Protein AF-X1AVG6-F1 (afdb_monomer_lite)

Foldseek 3Di:
DDWDWPKDKDKDDWDWDWDADDQDHPDTDTHIAAKIKIWIWTWGDDPVFTKIKTKIKIKHWDQDPQFGIKIKMWMWIFIDGPNDTAFIKTKIKIKGKGDFPDDPQKTKMKIKIKIKMATDRYDPPDWQAQAQVRHDNPDDDPPRTDRIDIHMDIDMDIGHPDDDPNDD

pLDDT: mean 77.24, std 14.88, range [30.8, 95.94]

Organism: NCBI:txid412755

Structure (mmCIF, N/CA/C/O backbone):
data_AF-X1AVG6-F1
#
_entry.id   AF-X1AVG6-F1
#
loop_
_atom_site.group_PDB
_atom_site.id
_atom_site.type_symbol
_atom_site.label_atom_id
_atom_site.label_alt_id
_atom_site.label_comp_id
_atom_site.label_asym_id
_atom_site.label_entity_id
_atom_site.label_seq_id
_atom_site.pdbx_PDB_ins_code
_atom_site.Cartn_x
_atom_site.Cartn_y
_atom_site.Cartn_z
_atom_site.occupancy
_atom_site.B_iso_or_equiv
_atom_site.auth_seq_id
_atom_site.auth_comp_id
_atom_site.auth_asym_id
_atom_site.auth_atom_id
_atom_site.pdbx_PDB_model_num
ATOM 1 N N . MET A 1 1 ? 13.473 -21.801 -21.128 1.00 38.47 1 MET A N 1
ATOM 2 C CA . MET A 1 1 ? 13.585 -20.422 -20.615 1.00 38.47 1 MET A CA 1
ATOM 3 C C . MET A 1 1 ? 13.970 -20.497 -19.144 1.00 38.47 1 MET A C 1
ATOM 5 O O . MET A 1 1 ? 13.148 -20.895 -18.330 1.00 38.47 1 MET A O 1
ATOM 9 N N . ILE A 1 2 ? 15.244 -20.265 -18.826 1.00 30.80 2 ILE A N 1
ATOM 10 C CA . ILE A 1 2 ? 15.765 -20.296 -17.453 1.00 30.80 2 ILE A CA 1
ATOM 11 C C . ILE A 1 2 ? 15.931 -18.834 -17.036 1.00 30.80 2 ILE A C 1
ATOM 13 O O . ILE A 1 2 ? 16.898 -18.190 -17.425 1.00 30.80 2 ILE A O 1
ATOM 17 N N . THR A 1 3 ? 14.965 -18.292 -16.299 1.00 40.12 3 THR A N 1
ATOM 18 C CA . THR A 1 3 ? 15.095 -16.967 -15.682 1.00 40.12 3 THR A CA 1
ATOM 19 C C . THR A 1 3 ? 15.918 -17.130 -14.408 1.00 40.12 3 THR A C 1
ATOM 21 O O . THR A 1 3 ? 15.403 -17.598 -13.394 1.00 40.12 3 THR A O 1
ATOM 24 N N . VAL A 1 4 ? 17.210 -16.806 -14.460 1.00 43.28 4 VAL A N 1
ATOM 25 C CA . VAL A 1 4 ? 18.060 -16.767 -13.261 1.00 43.28 4 VAL A CA 1
ATOM 26 C C . VAL A 1 4 ? 17.872 -15.404 -12.602 1.00 43.28 4 VAL A C 1
ATOM 28 O O . VAL A 1 4 ? 18.258 -14.391 -13.170 1.00 43.28 4 VAL A O 1
ATOM 31 N N . TRP A 1 5 ? 17.246 -15.369 -11.425 1.00 46.88 5 TRP A N 1
ATOM 32 C CA . TRP A 1 5 ? 17.145 -14.163 -10.602 1.00 46.88 5 TRP A CA 1
ATOM 33 C C . TRP A 1 5 ? 18.351 -14.087 -9.662 1.00 46.88 5 TRP A C 1
ATOM 35 O O . TRP A 1 5 ? 18.259 -14.491 -8.505 1.00 46.88 5 TRP A O 1
ATOM 45 N N . ASP A 1 6 ? 19.472 -13.543 -10.130 1.00 48.31 6 ASP A N 1
ATOM 46 C CA . ASP A 1 6 ? 20.563 -13.152 -9.229 1.00 48.31 6 ASP A CA 1
ATOM 47 C C . ASP A 1 6 ? 20.217 -11.786 -8.621 1.00 48.31 6 ASP A C 1
ATOM 49 O O . ASP A 1 6 ? 20.642 -10.730 -9.092 1.00 48.31 6 ASP A O 1
ATOM 53 N N . GLY A 1 7 ? 19.316 -11.814 -7.634 1.00 51.47 7 GLY A N 1
ATOM 54 C CA . GLY A 1 7 ? 18.745 -10.629 -7.007 1.00 51.47 7 GLY A CA 1
ATOM 55 C C . GLY A 1 7 ? 19.480 -10.201 -5.735 1.00 51.47 7 GLY A C 1
ATOM 56 O O . GLY A 1 7 ? 19.600 -10.994 -4.804 1.00 51.47 7 GLY A O 1
ATOM 57 N N . LEU A 1 8 ? 19.907 -8.939 -5.645 1.00 57.91 8 LEU A N 1
ATOM 58 C CA . LEU A 1 8 ? 20.351 -8.327 -4.385 1.00 57.91 8 LEU A CA 1
ATOM 59 C C . LEU A 1 8 ? 19.193 -7.539 -3.768 1.00 57.91 8 LEU A C 1
ATOM 61 O O . LEU A 1 8 ? 18.650 -6.638 -4.410 1.00 57.91 8 LEU A O 1
ATOM 65 N N . ILE A 1 9 ? 18.838 -7.874 -2.524 1.00 65.81 9 ILE A N 1
ATOM 66 C CA . ILE A 1 9 ? 17.850 -7.146 -1.720 1.00 65.81 9 ILE A CA 1
ATOM 67 C C . ILE A 1 9 ? 18.571 -6.524 -0.526 1.00 65.81 9 ILE A C 1
ATOM 69 O O . ILE A 1 9 ? 19.117 -7.236 0.316 1.00 65.81 9 ILE A O 1
ATOM 73 N N . PHE A 1 10 ? 18.552 -5.197 -0.436 1.00 62.31 10 PHE A N 1
ATOM 74 C CA . PHE A 1 10 ? 19.038 -4.477 0.742 1.00 62.31 10 PHE A CA 1
ATOM 75 C C . PHE A 1 10 ? 17.845 -4.016 1.570 1.00 62.31 10 PHE A C 1
ATOM 77 O O . PHE A 1 10 ? 17.044 -3.231 1.073 1.00 62.31 10 PHE A O 1
ATOM 84 N N . LEU A 1 11 ? 17.738 -4.490 2.816 1.00 64.19 11 LEU A N 1
ATOM 85 C CA . LEU A 1 11 ? 16.675 -4.118 3.754 1.00 64.19 11 LEU A CA 1
ATOM 86 C C . LEU A 1 11 ? 17.257 -3.301 4.909 1.00 64.19 11 LEU A C 1
ATOM 88 O O . LEU A 1 11 ? 18.207 -3.733 5.563 1.00 64.19 11 LEU A O 1
ATOM 92 N N . PHE A 1 12 ? 16.653 -2.153 5.204 1.00 64.69 12 PHE A N 1
ATOM 93 C CA . PHE A 1 12 ? 16.929 -1.401 6.433 1.00 64.69 12 PHE A CA 1
ATOM 94 C C . PHE A 1 12 ? 15.909 -1.771 7.531 1.00 64.69 12 PHE A C 1
ATOM 96 O O . PHE A 1 12 ? 14.752 -2.044 7.215 1.00 64.69 12 PHE A O 1
ATOM 103 N N . PRO A 1 13 ? 16.299 -1.840 8.819 1.00 56.50 13 PRO A N 1
ATOM 104 C CA . PRO A 1 13 ? 15.507 -2.516 9.845 1.00 56.50 13 PRO A CA 1
ATOM 105 C C . PRO A 1 13 ? 14.156 -1.843 10.116 1.00 56.50 13 PRO A C 1
ATOM 107 O O . PRO A 1 13 ? 14.080 -0.666 10.463 1.00 56.50 13 PRO A O 1
ATOM 110 N N . ARG A 1 14 ? 13.098 -2.655 10.040 1.00 57.66 14 ARG A N 1
ATOM 111 C CA . ARG A 1 14 ? 11.724 -2.333 10.437 1.00 57.66 14 ARG A CA 1
ATOM 112 C C . ARG A 1 14 ? 11.468 -2.836 11.856 1.00 57.66 14 ARG A C 1
ATOM 114 O O . ARG A 1 14 ? 11.936 -3.914 12.218 1.00 57.66 14 ARG A O 1
ATOM 121 N N . GLN A 1 15 ? 10.709 -2.090 12.652 1.00 63.34 15 GLN A N 1
ATOM 122 C CA . GLN A 1 15 ? 10.246 -2.555 13.961 1.00 63.34 15 GLN A CA 1
ATOM 123 C C . GLN A 1 15 ? 8.810 -3.074 13.833 1.00 63.34 15 GLN A C 1
ATOM 125 O O . GLN A 1 15 ? 8.070 -2.641 12.956 1.00 63.34 15 GLN A O 1
ATOM 130 N N . TYR A 1 16 ? 8.401 -4.009 14.687 1.00 61.09 16 TYR A N 1
ATOM 131 C CA . TYR A 1 16 ? 7.022 -4.502 14.725 1.00 61.09 16 TYR A CA 1
ATOM 132 C C . TYR A 1 16 ? 6.392 -4.118 16.058 1.00 61.09 16 TYR A C 1
ATOM 134 O O . TYR A 1 16 ? 6.984 -4.341 17.116 1.00 61.09 16 TYR A O 1
ATOM 142 N N . TYR A 1 17 ? 5.200 -3.529 16.005 1.00 58.91 17 TYR A N 1
ATOM 143 C CA . TYR A 1 17 ? 4.398 -3.236 17.183 1.00 58.91 17 TYR A CA 1
ATOM 144 C C . TYR A 1 17 ? 3.267 -4.259 17.282 1.00 58.91 17 TYR A C 1
ATOM 146 O O . TYR A 1 17 ? 2.472 -4.410 16.355 1.00 58.91 17 TYR A O 1
ATOM 154 N N . LYS A 1 18 ? 3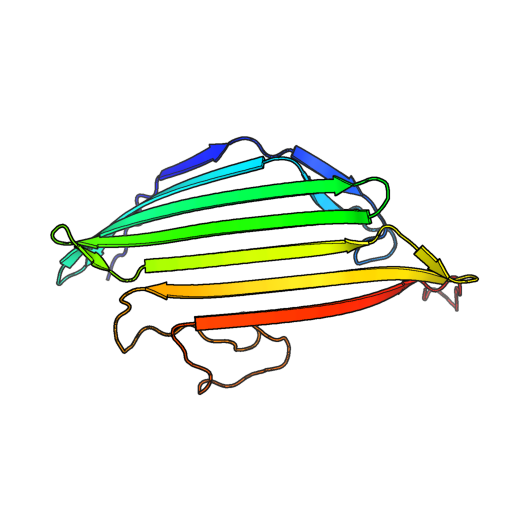.200 -4.961 18.416 1.00 53.94 18 LYS A N 1
ATOM 155 C CA . LYS A 1 18 ? 2.147 -5.939 18.704 1.00 53.94 18 LYS A CA 1
ATOM 156 C C . LYS A 1 18 ? 0.908 -5.216 19.200 1.00 53.94 18 LYS A C 1
ATOM 158 O O . LYS A 1 18 ? 0.963 -4.539 20.225 1.00 53.94 18 LYS A O 1
ATOM 163 N N . SER A 1 19 ? -0.212 -5.376 18.507 1.00 55.75 19 SER A N 1
ATOM 164 C CA . SER A 1 19 ? -1.487 -4.805 18.939 1.00 55.75 19 SER A CA 1
ATOM 165 C C . SER A 1 19 ? -2.623 -5.799 18.698 1.00 55.75 19 SER A C 1
ATOM 167 O O . SER A 1 19 ? -2.561 -6.637 17.802 1.00 55.75 19 SER A O 1
ATOM 169 N N . ASN A 1 20 ? -3.623 -5.772 19.575 1.00 55.50 20 ASN A N 1
ATOM 170 C CA . ASN A 1 20 ? -4.801 -6.630 19.524 1.00 55.50 20 ASN A CA 1
ATOM 171 C C . ASN A 1 20 ? -6.035 -5.823 19.077 1.00 55.50 20 ASN A C 1
ATOM 173 O O . ASN A 1 20 ? -6.031 -4.593 19.126 1.00 55.50 20 ASN A O 1
ATOM 177 N N . LEU A 1 21 ? -7.099 -6.523 18.660 1.00 55.62 21 LEU A N 1
ATOM 178 C CA . LEU A 1 21 ? -8.383 -5.933 18.230 1.00 55.62 21 LEU A CA 1
ATOM 179 C C . LEU A 1 21 ? -8.253 -5.031 16.999 1.00 55.62 21 LEU A C 1
ATOM 181 O O . LEU A 1 21 ? -8.622 -3.853 17.014 1.00 55.62 21 LEU A O 1
ATOM 185 N N . ILE A 1 22 ? -7.687 -5.599 15.939 1.00 59.66 22 ILE A N 1
ATOM 186 C CA . ILE A 1 22 ? -7.449 -4.893 14.682 1.00 59.66 22 ILE A CA 1
ATOM 187 C C . ILE A 1 22 ? -8.428 -5.411 13.652 1.00 59.66 22 ILE A C 1
ATOM 189 O O . ILE A 1 22 ? -9.465 -4.775 13.491 1.00 59.66 22 ILE A O 1
ATOM 193 N N . TYR A 1 23 ? -8.193 -6.579 13.059 1.00 55.25 23 TYR A N 1
ATOM 194 C CA . TYR A 1 23 ? -9.193 -7.202 12.192 1.00 55.25 23 TYR A CA 1
ATOM 195 C C . TYR A 1 23 ? -10.048 -8.231 12.931 1.00 55.25 23 TYR A C 1
ATOM 197 O O . TYR A 1 23 ? -11.230 -8.361 12.630 1.00 55.25 23 TYR A O 1
ATOM 205 N N . ASN A 1 24 ? -9.492 -8.920 13.935 1.00 58.25 24 ASN A N 1
ATOM 206 C CA . ASN A 1 24 ? -10.193 -9.985 14.656 1.00 58.25 24 ASN A CA 1
ATOM 207 C C . ASN A 1 24 ? -10.132 -9.840 16.182 1.00 58.25 24 ASN A C 1
ATOM 209 O O . ASN A 1 24 ? -9.204 -9.266 16.762 1.00 58.25 24 ASN A O 1
ATOM 213 N N . TYR A 1 25 ? -11.135 -10.411 16.851 1.00 54.09 25 TYR A N 1
ATOM 214 C CA . TYR A 1 25 ? -11.157 -10.520 18.304 1.00 54.09 25 TYR A CA 1
ATOM 215 C C . TYR A 1 25 ? -10.018 -11.415 18.812 1.00 54.09 25 TYR A C 1
ATOM 217 O O . TYR A 1 25 ? -9.930 -12.584 18.456 1.00 54.09 25 TYR A O 1
ATOM 225 N N . GLY A 1 26 ? -9.179 -10.884 19.707 1.00 52.72 26 GLY A N 1
ATOM 226 C CA . GLY A 1 26 ? -8.225 -11.686 20.482 1.00 52.72 26 GLY A CA 1
ATOM 227 C C . GLY A 1 26 ? -6.964 -12.152 19.743 1.00 52.72 26 GLY A C 1
ATOM 228 O O . GLY A 1 26 ? -6.106 -12.762 20.376 1.00 52.72 26 GLY A O 1
ATOM 229 N N . THR A 1 27 ? -6.799 -11.837 18.456 1.00 54.34 27 THR A N 1
ATOM 230 C CA . THR A 1 27 ? -5.542 -12.084 17.734 1.00 54.34 27 THR A CA 1
ATOM 231 C C . THR A 1 27 ? -4.588 -10.910 17.946 1.00 54.34 27 THR A C 1
ATOM 233 O O . THR A 1 27 ? -4.967 -9.751 17.768 1.00 54.34 27 THR A O 1
ATOM 236 N N . ILE A 1 28 ? -3.356 -11.203 18.368 1.00 59.38 28 ILE A N 1
ATOM 237 C CA . ILE A 1 28 ? -2.263 -10.229 18.329 1.00 59.38 28 ILE A CA 1
ATOM 238 C C . ILE A 1 28 ? -1.781 -10.194 16.887 1.00 59.38 28 ILE A C 1
ATOM 240 O O . ILE A 1 28 ? -1.350 -11.216 16.358 1.00 59.38 28 ILE A O 1
ATOM 244 N N . GLU A 1 29 ? -1.868 -9.030 16.265 1.00 63.34 29 GLU A N 1
ATOM 245 C CA . GLU A 1 29 ? -1.373 -8.818 14.916 1.00 63.34 29 GLU A CA 1
ATOM 246 C C . GLU A 1 29 ? -0.058 -8.040 14.977 1.00 63.34 29 GLU A C 1
ATOM 248 O O . GLU A 1 29 ? 0.086 -7.075 15.740 1.00 63.34 29 GLU A O 1
ATOM 253 N N . ASP A 1 30 ? 0.915 -8.483 14.180 1.00 67.50 30 ASP A N 1
ATOM 254 C CA . ASP A 1 30 ? 2.198 -7.805 14.044 1.00 67.50 30 ASP A CA 1
ATOM 255 C C . ASP A 1 30 ? 2.050 -6.671 13.033 1.00 67.50 30 ASP A C 1
ATOM 257 O O . ASP A 1 30 ? 1.980 -6.886 11.820 1.00 67.50 30 ASP A O 1
ATOM 261 N N . ILE A 1 31 ? 2.002 -5.439 13.542 1.00 74.38 31 ILE A N 1
ATOM 262 C CA . ILE A 1 31 ? 1.904 -4.258 12.697 1.00 74.38 31 ILE A CA 1
ATOM 263 C C . ILE A 1 31 ? 3.289 -3.695 12.443 1.00 74.38 31 ILE A C 1
ATOM 265 O O . ILE A 1 31 ? 4.035 -3.415 13.387 1.00 74.38 31 ILE A O 1
ATOM 269 N N . PRO A 1 32 ? 3.628 -3.446 11.175 1.00 74.44 32 PRO A N 1
ATOM 270 C CA . PRO A 1 32 ? 4.881 -2.805 10.879 1.00 74.44 32 PRO A CA 1
ATOM 271 C C . PRO A 1 32 ? 4.950 -1.363 11.387 1.00 74.44 32 PRO A C 1
ATOM 273 O O . PRO A 1 32 ? 4.054 -0.552 11.164 1.00 74.44 32 PRO A O 1
ATOM 276 N N . TYR A 1 33 ? 6.071 -1.014 11.995 1.00 81.69 33 TYR A N 1
ATOM 277 C CA . TYR A 1 33 ? 6.329 0.288 12.585 1.00 81.69 33 TYR A CA 1
ATOM 278 C C . TYR A 1 33 ? 7.708 0.818 12.172 1.00 81.69 33 TYR A C 1
ATOM 280 O O . TYR A 1 33 ? 8.683 0.072 12.043 1.00 81.69 33 TYR A O 1
ATOM 288 N N . GLY A 1 34 ? 7.792 2.130 11.972 1.00 85.62 34 GLY A N 1
ATOM 289 C CA . GLY A 1 34 ? 9.001 2.813 11.532 1.00 85.62 34 GLY A CA 1
ATOM 290 C C . GLY A 1 34 ? 9.146 2.839 10.014 1.00 85.62 34 GLY A C 1
ATOM 291 O O . GLY A 1 34 ? 8.156 2.815 9.281 1.00 85.62 34 GLY A O 1
ATOM 292 N N . PHE A 1 35 ? 10.392 2.928 9.556 1.00 86.19 35 PHE A N 1
ATOM 293 C CA . PHE A 1 35 ? 10.753 3.098 8.152 1.00 86.19 35 PHE A CA 1
ATOM 294 C C . PHE A 1 35 ? 11.447 1.848 7.618 1.00 86.19 35 PHE A C 1
ATOM 296 O O . PHE A 1 35 ? 12.225 1.217 8.326 1.00 86.19 35 PHE A O 1
ATOM 303 N N . LEU A 1 36 ? 11.187 1.520 6.360 1.00 84.81 36 LEU A N 1
ATOM 304 C CA . LEU A 1 36 ? 11.872 0.473 5.618 1.00 84.81 36 LEU A CA 1
ATOM 305 C C . LEU A 1 36 ? 12.176 1.025 4.229 1.00 84.81 36 LEU A C 1
ATOM 307 O O . LEU A 1 36 ? 11.285 1.523 3.546 1.00 84.81 36 LEU A O 1
ATOM 311 N N . LEU A 1 37 ? 13.442 0.960 3.845 1.00 86.94 37 LEU A N 1
ATOM 312 C CA . LEU A 1 37 ? 13.907 1.256 2.500 1.00 86.94 37 LEU A CA 1
ATOM 313 C C . LEU A 1 37 ? 14.431 -0.058 1.919 1.00 86.94 37 LEU A C 1
ATOM 315 O O . LEU A 1 37 ? 15.157 -0.785 2.600 1.00 86.94 37 LEU A O 1
ATOM 319 N N . GLU A 1 38 ? 14.020 -0.376 0.702 1.00 84.94 38 GLU A N 1
ATOM 320 C CA . GLU A 1 38 ? 14.348 -1.615 0.010 1.00 84.94 38 GLU A CA 1
ATOM 321 C C . GLU A 1 38 ? 14.921 -1.265 -1.356 1.00 84.94 38 GLU A C 1
ATOM 323 O O . GLU A 1 38 ? 14.336 -0.483 -2.107 1.00 84.94 38 GLU A O 1
ATOM 328 N N . PHE A 1 39 ? 16.070 -1.845 -1.681 1.00 85.62 39 PHE A N 1
ATOM 329 C CA . PHE A 1 39 ? 16.628 -1.792 -3.027 1.00 85.62 39 PHE A CA 1
ATOM 330 C C . PHE A 1 39 ? 16.640 -3.197 -3.596 1.00 85.62 39 PHE A C 1
ATOM 332 O O . PHE A 1 39 ? 17.099 -4.122 -2.927 1.00 85.62 39 PHE A O 1
ATOM 339 N N . THR A 1 40 ? 16.160 -3.346 -4.824 1.00 85.44 40 THR A N 1
ATOM 340 C CA . THR A 1 40 ? 16.151 -4.613 -5.549 1.00 85.44 40 THR A CA 1
ATOM 341 C C . THR A 1 40 ? 16.894 -4.424 -6.859 1.00 85.44 40 THR A C 1
ATOM 343 O O . THR A 1 40 ? 16.532 -3.574 -7.669 1.00 85.44 40 THR A O 1
ATOM 346 N N . GLY A 1 41 ? 17.942 -5.208 -7.073 1.00 86.12 41 GLY A N 1
ATOM 347 C CA . GLY A 1 41 ? 18.646 -5.281 -8.350 1.00 86.12 41 GLY A CA 1
ATOM 348 C C . GLY A 1 41 ? 18.644 -6.715 -8.840 1.00 86.12 41 GLY A C 1
ATOM 349 O O . GLY A 1 41 ? 18.818 -7.611 -8.024 1.00 86.12 41 GLY A O 1
ATOM 350 N N . GLY A 1 42 ? 18.449 -6.934 -10.135 1.00 84.75 42 GLY A N 1
ATOM 351 C CA . GLY A 1 42 ? 18.501 -8.262 -10.737 1.00 84.75 42 GLY A CA 1
ATOM 352 C C . GLY A 1 42 ? 18.931 -8.196 -12.193 1.00 84.75 42 GLY A C 1
ATOM 353 O O . GLY A 1 42 ? 18.840 -7.150 -12.836 1.00 84.75 42 GLY A O 1
ATOM 354 N N . TYR A 1 43 ? 19.406 -9.314 -12.718 1.00 83.44 43 TYR A N 1
ATOM 355 C CA . TYR A 1 43 ? 19.750 -9.444 -14.126 1.00 83.44 43 TYR A CA 1
ATOM 356 C C . TYR A 1 43 ? 18.833 -10.465 -14.780 1.00 83.44 43 TYR A C 1
ATOM 358 O O . TYR A 1 43 ? 18.648 -11.557 -14.255 1.00 83.44 43 TYR A O 1
ATOM 366 N N . GLU A 1 44 ? 18.264 -10.112 -15.924 1.00 80.56 44 GLU A N 1
ATOM 367 C CA . GLU A 1 44 ? 17.465 -11.023 -16.723 1.00 80.56 44 GLU A CA 1
ATOM 368 C C . GLU A 1 44 ? 18.154 -11.249 -18.067 1.00 80.56 44 GLU A C 1
ATOM 370 O O . GLU A 1 44 ? 18.346 -10.320 -18.859 1.00 80.56 44 GLU A O 1
ATOM 375 N N . ASN A 1 45 ? 18.511 -12.509 -18.308 1.00 77.69 45 ASN A N 1
ATOM 376 C CA . ASN A 1 45 ? 19.029 -12.979 -19.581 1.00 77.69 45 ASN A CA 1
ATOM 377 C C . ASN A 1 45 ? 17.884 -13.624 -20.365 1.00 77.69 45 ASN A C 1
ATOM 379 O O . ASN A 1 45 ? 17.351 -14.656 -19.948 1.00 77.69 45 ASN A O 1
ATOM 383 N N . ASN A 1 46 ? 17.492 -12.999 -21.470 1.00 70.75 46 ASN A N 1
ATOM 384 C CA . ASN A 1 46 ? 16.441 -13.490 -22.349 1.00 70.75 46 ASN A CA 1
ATOM 385 C C . ASN A 1 46 ? 17.025 -13.763 -23.742 1.00 70.75 46 ASN A C 1
ATOM 387 O O . ASN A 1 46 ? 18.011 -13.141 -24.131 1.00 70.75 46 ASN A O 1
ATOM 391 N N . GLU A 1 47 ? 16.407 -14.650 -24.529 1.00 67.44 47 GLU A N 1
ATOM 392 C CA . GLU A 1 47 ? 16.975 -15.089 -25.824 1.00 67.44 47 GLU A CA 1
ATOM 393 C C . GLU A 1 47 ? 17.172 -13.952 -26.845 1.00 67.44 47 GLU A C 1
ATOM 395 O O . GLU A 1 47 ? 17.968 -14.081 -27.772 1.00 67.44 47 GLU A O 1
ATOM 400 N N . PHE A 1 48 ? 16.479 -12.825 -26.654 1.00 70.12 48 PHE A N 1
ATOM 401 C CA . PHE A 1 48 ? 16.512 -11.671 -27.555 1.00 70.12 48 PHE A CA 1
ATOM 402 C C . PHE A 1 48 ? 17.184 -10.428 -26.961 1.00 70.12 48 PHE A C 1
ATOM 404 O O . PHE A 1 48 ? 17.585 -9.544 -27.713 1.00 70.12 48 PHE A O 1
ATOM 411 N N . TYR A 1 49 ? 17.284 -10.320 -25.634 1.00 71.50 49 TYR A N 1
ATOM 412 C CA . TYR A 1 49 ? 17.832 -9.139 -24.969 1.00 71.50 49 TYR A CA 1
ATOM 413 C C . TYR A 1 49 ? 18.256 -9.440 -23.533 1.00 71.50 49 TYR A C 1
ATOM 415 O O . TYR A 1 49 ? 17.602 -10.180 -22.799 1.00 71.50 49 TYR A O 1
ATOM 423 N N . ASN A 1 50 ? 19.323 -8.765 -23.117 1.00 81.12 50 ASN A N 1
ATOM 424 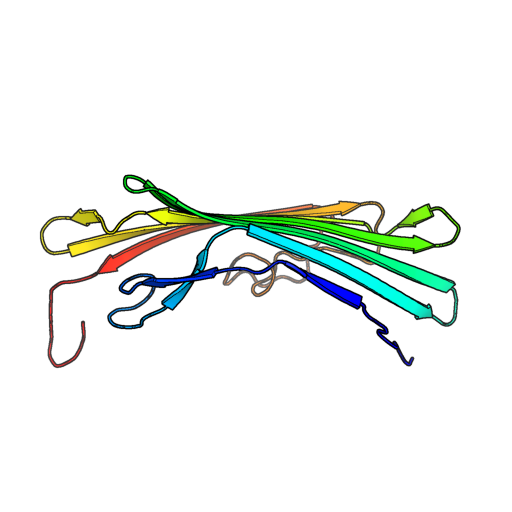C CA . ASN A 1 50 ? 19.763 -8.707 -21.732 1.00 81.12 50 ASN A CA 1
ATOM 425 C C . ASN A 1 50 ? 19.230 -7.425 -21.093 1.00 81.12 50 ASN A C 1
ATOM 427 O O . ASN A 1 50 ? 19.338 -6.338 -21.676 1.00 81.12 50 ASN A O 1
ATOM 431 N N . ARG A 1 51 ? 18.652 -7.534 -19.897 1.00 85.81 51 ARG A N 1
ATOM 432 C CA . ARG A 1 51 ? 18.118 -6.375 -19.176 1.00 85.81 51 ARG A CA 1
ATOM 433 C C . ARG A 1 51 ? 18.438 -6.438 -17.691 1.00 85.81 51 ARG A C 1
ATOM 435 O O . ARG A 1 51 ? 18.411 -7.499 -17.078 1.00 85.81 51 ARG A O 1
ATOM 442 N N . TYR A 1 52 ? 18.726 -5.278 -17.117 1.00 87.44 52 TYR A N 1
ATOM 443 C CA . TYR A 1 52 ? 18.911 -5.126 -15.679 1.00 87.44 52 TYR A CA 1
ATOM 444 C C . TYR A 1 52 ? 17.603 -4.649 -15.066 1.00 87.44 52 TYR A C 1
ATOM 446 O O . TYR A 1 52 ? 17.059 -3.629 -15.481 1.00 87.44 52 TYR A O 1
ATOM 454 N N . TYR A 1 53 ? 17.101 -5.379 -14.083 1.00 87.12 53 TYR A N 1
ATOM 455 C CA . TYR A 1 53 ? 15.990 -4.944 -13.257 1.00 87.12 53 TYR A CA 1
ATOM 456 C C . TYR A 1 53 ? 16.517 -4.083 -12.113 1.00 87.12 53 TYR A C 1
ATOM 458 O O . TYR A 1 53 ? 17.436 -4.491 -11.398 1.00 87.12 53 TYR A O 1
ATOM 466 N N . THR A 1 54 ? 15.922 -2.912 -11.917 1.00 89.94 54 THR A N 1
ATOM 467 C CA . THR A 1 54 ? 16.184 -2.073 -10.748 1.00 89.94 54 THR A CA 1
ATOM 468 C C . THR A 1 54 ? 14.873 -1.644 -10.113 1.00 89.94 54 THR A C 1
ATOM 470 O O . THR A 1 54 ? 13.905 -1.308 -10.794 1.00 89.94 54 THR A O 1
ATOM 473 N N . GLY A 1 55 ? 14.840 -1.670 -8.786 1.00 90.62 55 GLY A N 1
ATOM 474 C CA . GLY A 1 55 ? 13.697 -1.286 -7.981 1.00 90.62 55 GLY A CA 1
ATOM 475 C C . GLY A 1 55 ? 14.131 -0.620 -6.685 1.00 90.62 55 GLY A C 1
ATOM 476 O O . GLY A 1 55 ? 15.132 -0.999 -6.077 1.00 90.62 55 GLY A O 1
ATOM 477 N N . VAL A 1 56 ? 13.365 0.378 -6.267 1.00 91.31 56 VAL A N 1
ATOM 478 C CA . VAL A 1 56 ? 13.468 1.014 -4.959 1.00 91.31 56 VAL A CA 1
ATOM 479 C C . VAL A 1 56 ? 12.080 1.101 -4.350 1.00 91.31 56 VAL A C 1
ATOM 481 O O . VAL A 1 56 ? 11.121 1.498 -5.012 1.00 91.31 56 VAL A O 1
ATOM 484 N N . GLU A 1 57 ? 11.967 0.739 -3.082 1.00 92.06 57 GLU A N 1
ATOM 485 C CA . GLU A 1 57 ? 10.730 0.837 -2.328 1.00 92.06 57 GLU A CA 1
ATOM 486 C C . GLU A 1 57 ? 10.989 1.471 -0.969 1.00 92.06 57 GLU A C 1
ATOM 488 O O . GLU A 1 57 ? 11.959 1.171 -0.285 1.00 92.06 57 GLU A O 1
ATOM 493 N N . PHE A 1 58 ? 10.101 2.363 -0.568 1.00 91.81 58 PHE A N 1
ATOM 494 C CA . PHE A 1 58 ? 10.102 2.995 0.731 1.00 91.81 58 PHE A CA 1
ATOM 495 C C . PHE A 1 58 ? 8.761 2.743 1.401 1.00 91.81 58 PHE A C 1
ATOM 497 O O . PHE A 1 58 ? 7.709 2.983 0.810 1.00 91.81 58 PHE A O 1
ATOM 504 N N . SER A 1 59 ? 8.776 2.305 2.655 1.00 91.19 59 SER A N 1
ATOM 505 C CA . SER A 1 59 ? 7.576 2.206 3.472 1.00 91.19 59 SER A CA 1
ATOM 506 C C . SER A 1 59 ? 7.758 2.841 4.841 1.00 91.19 59 SER A C 1
ATOM 508 O O . SER A 1 59 ? 8.829 2.797 5.442 1.00 91.19 59 SER A O 1
ATOM 510 N N . HIS A 1 60 ? 6.684 3.444 5.333 1.00 91.06 60 HIS A N 1
ATOM 511 C CA . HIS A 1 60 ? 6.611 4.080 6.635 1.00 91.06 60 HIS A CA 1
ATOM 512 C C . HIS A 1 60 ? 5.289 3.716 7.307 1.00 91.06 60 HIS A C 1
ATOM 514 O O . HIS A 1 60 ? 4.226 3.863 6.703 1.00 91.06 60 HIS A O 1
ATOM 520 N N . GLY A 1 61 ? 5.356 3.244 8.550 1.00 91.19 61 GLY A N 1
ATOM 521 C CA . GLY A 1 61 ? 4.196 2.934 9.382 1.00 91.19 61 GLY A CA 1
ATOM 522 C C . GLY A 1 61 ? 4.318 3.586 10.753 1.00 91.19 61 GLY A C 1
ATOM 523 O O . GLY A 1 61 ? 5.345 3.424 11.412 1.00 91.19 61 GLY A O 1
ATOM 524 N N . ASN A 1 62 ? 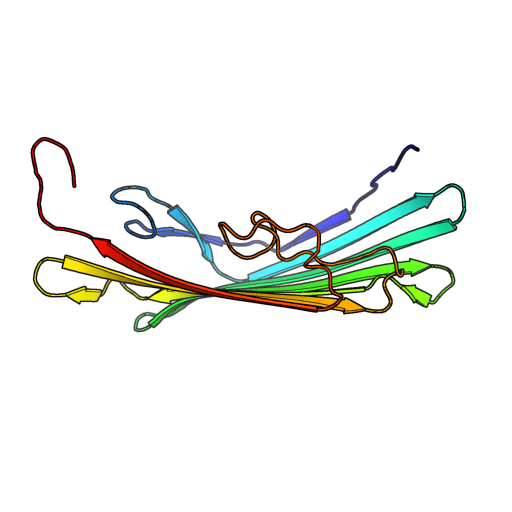3.293 4.311 11.201 1.00 89.75 62 ASN A N 1
ATOM 525 C CA . ASN A 1 62 ? 3.314 4.964 12.509 1.00 89.75 62 ASN A CA 1
ATOM 526 C C . ASN A 1 62 ? 1.924 5.036 13.159 1.00 89.75 62 ASN A C 1
ATOM 528 O O . ASN A 1 62 ? 0.899 5.120 12.480 1.00 89.75 62 ASN A O 1
ATOM 532 N N . PHE A 1 63 ? 1.914 5.024 14.491 1.00 89.19 63 PHE A N 1
ATOM 533 C CA . PHE A 1 63 ? 0.741 5.248 15.324 1.00 89.19 63 PHE A CA 1
ATOM 534 C C . PHE A 1 63 ? 0.687 6.702 15.789 1.00 89.19 63 PHE A C 1
ATOM 536 O O . PHE A 1 63 ? 1.577 7.204 16.474 1.00 89.19 63 PHE A O 1
ATOM 543 N N . TYR A 1 64 ? -0.422 7.362 15.488 1.00 88.81 64 TYR A N 1
ATOM 544 C CA . TYR A 1 64 ? -0.741 8.699 15.959 1.00 88.81 64 TYR A CA 1
ATOM 545 C C . TYR A 1 64 ? -1.805 8.595 17.047 1.00 88.81 64 TYR A C 1
ATOM 547 O O . TYR A 1 64 ? -2.926 8.162 16.781 1.00 88.81 64 TYR A O 1
ATOM 555 N N . LYS A 1 65 ? -1.469 9.033 18.267 1.00 84.88 65 LYS A N 1
ATOM 556 C CA . LYS A 1 65 ? -2.290 8.850 19.482 1.00 84.88 65 LYS A CA 1
ATOM 557 C C . LYS A 1 65 ? -3.781 9.160 19.307 1.00 84.88 65 LYS A C 1
ATOM 559 O O . LYS A 1 65 ? -4.596 8.446 19.873 1.00 84.88 65 LYS A O 1
ATOM 564 N N . ASN A 1 66 ? -4.140 10.174 18.518 1.00 86.94 66 ASN A N 1
ATOM 565 C CA . ASN A 1 66 ? -5.526 10.639 18.387 1.00 86.94 66 ASN A CA 1
ATOM 566 C C . ASN A 1 66 ? -6.196 10.244 17.061 1.00 86.94 66 ASN A C 1
ATOM 568 O O . ASN A 1 66 ? -7.387 10.487 16.904 1.00 86.94 66 ASN A O 1
ATOM 572 N N . LEU A 1 67 ? -5.454 9.664 16.115 1.00 87.19 67 LEU A N 1
ATOM 573 C CA . LEU A 1 67 ? -5.968 9.342 14.779 1.00 87.19 67 LEU A CA 1
ATOM 574 C C . LEU A 1 67 ? -6.031 7.828 14.567 1.00 87.19 67 LEU A C 1
ATOM 576 O O . LEU A 1 67 ? -7.030 7.319 14.076 1.00 87.19 67 LEU A O 1
ATOM 580 N N . GLY A 1 68 ? -5.015 7.093 15.016 1.00 90.12 68 GLY A N 1
ATOM 581 C CA . GLY A 1 68 ? -4.877 5.665 14.763 1.00 90.12 68 GLY A CA 1
ATOM 582 C C . GLY A 1 68 ? -3.566 5.359 14.062 1.00 90.12 68 GLY A C 1
ATOM 583 O O . GLY A 1 68 ? -2.558 6.031 14.283 1.00 90.12 68 GLY A O 1
ATOM 584 N N . TYR A 1 69 ? -3.569 4.332 13.228 1.00 91.75 69 TYR A N 1
ATOM 585 C CA . TYR A 1 69 ? -2.385 3.873 12.520 1.00 91.75 69 TYR A CA 1
ATOM 586 C C . TYR A 1 69 ? -2.433 4.270 11.060 1.00 91.75 69 TYR A C 1
ATOM 588 O O . TYR A 1 69 ? -3.455 4.112 10.393 1.00 91.75 69 TYR A O 1
ATOM 596 N N . PHE A 1 70 ? -1.294 4.723 10.558 1.00 93.31 70 PHE A N 1
ATOM 597 C CA . PHE A 1 70 ? -1.109 5.038 9.159 1.00 93.31 70 PHE A CA 1
ATOM 598 C C . PHE A 1 70 ? 0.110 4.299 8.625 1.00 93.31 70 PHE A C 1
ATOM 600 O O . PHE A 1 70 ? 1.183 4.331 9.228 1.00 93.31 70 PHE A O 1
ATOM 607 N N . HIS A 1 71 ? -0.051 3.673 7.469 1.00 93.19 71 HIS A N 1
ATOM 608 C CA . HIS A 1 71 ? 0.999 2.990 6.743 1.00 93.19 71 HIS A CA 1
ATOM 609 C C . HIS A 1 71 ? 0.984 3.431 5.295 1.00 93.19 71 HIS A C 1
ATOM 611 O O . HIS A 1 71 ? -0.058 3.450 4.653 1.00 93.19 71 HIS A O 1
ATOM 617 N N . THR A 1 72 ? 2.145 3.777 4.762 1.00 94.06 72 THR A N 1
ATOM 618 C CA . THR A 1 72 ? 2.302 4.100 3.349 1.00 94.06 72 THR A CA 1
ATOM 619 C C . THR A 1 72 ? 3.542 3.427 2.801 1.00 94.06 72 THR A C 1
ATOM 621 O O . THR A 1 72 ? 4.567 3.356 3.472 1.00 94.06 72 THR A O 1
ATOM 624 N N . LYS A 1 73 ? 3.433 2.930 1.576 1.00 93.88 73 LYS A N 1
ATOM 625 C CA . LYS A 1 73 ? 4.479 2.269 0.811 1.00 93.88 73 LYS A CA 1
ATOM 626 C C . LYS A 1 73 ? 4.490 2.861 -0.593 1.00 93.88 73 LYS A C 1
ATOM 628 O O . LYS A 1 73 ? 3.441 2.978 -1.219 1.00 93.88 73 LYS A O 1
ATOM 633 N N . ILE A 1 74 ? 5.660 3.259 -1.062 1.00 95.94 74 ILE A N 1
ATOM 634 C CA . ILE A 1 74 ? 5.881 3.871 -2.368 1.00 95.94 74 ILE A CA 1
ATOM 635 C C . ILE A 1 74 ? 7.036 3.132 -3.014 1.00 95.94 74 ILE A C 1
ATOM 637 O O . ILE A 1 74 ? 8.066 2.956 -2.370 1.00 95.94 74 ILE A O 1
ATOM 641 N N . GLY A 1 75 ? 6.900 2.744 -4.273 1.00 94.69 75 GLY A N 1
ATOM 642 C CA . GLY A 1 75 ? 8.003 2.141 -4.997 1.00 94.69 75 GLY A CA 1
ATOM 643 C C . GLY A 1 75 ? 8.049 2.525 -6.460 1.00 94.69 75 GLY A C 1
ATOM 644 O O . GLY A 1 75 ? 7.060 2.940 -7.068 1.00 94.69 75 GLY A O 1
ATOM 645 N N . PHE A 1 76 ? 9.255 2.403 -6.993 1.00 93.62 76 PHE A N 1
ATOM 646 C C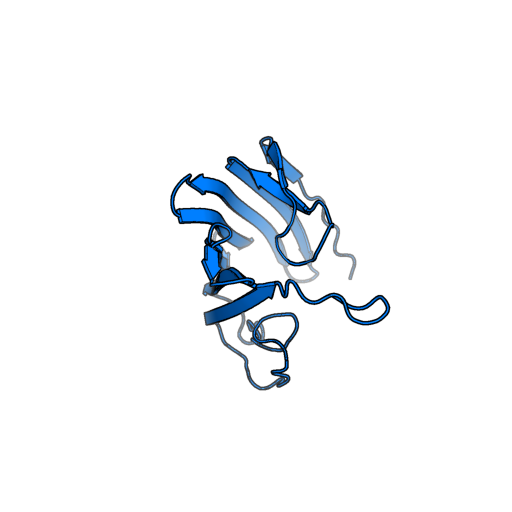A . PHE A 1 76 ? 9.591 2.611 -8.387 1.00 93.62 76 PHE A CA 1
ATOM 647 C C . PHE A 1 76 ? 10.449 1.438 -8.831 1.00 93.62 76 PHE A C 1
ATOM 649 O O . PHE A 1 76 ? 11.451 1.131 -8.191 1.00 93.62 76 PHE A O 1
ATOM 656 N N . ALA A 1 77 ? 10.080 0.800 -9.928 1.00 90.50 77 ALA A N 1
ATOM 657 C CA . ALA A 1 77 ? 10.843 -0.286 -10.515 1.00 90.50 77 ALA A CA 1
ATOM 658 C C . ALA A 1 77 ? 10.855 -0.180 -12.034 1.00 90.50 77 ALA A C 1
ATOM 660 O O . ALA A 1 77 ? 10.030 0.520 -12.619 1.00 90.50 77 ALA A O 1
ATOM 661 N N . GLY A 1 78 ? 11.780 -0.865 -12.689 1.00 89.38 78 GLY A N 1
ATOM 662 C CA . GLY A 1 78 ? 11.814 -0.933 -14.140 1.00 89.38 78 GLY A CA 1
ATOM 663 C C . GLY A 1 78 ? 12.986 -1.737 -14.663 1.00 89.38 78 GLY A C 1
ATOM 664 O O . GLY A 1 78 ? 13.837 -2.213 -13.910 1.00 89.38 78 GLY A O 1
ATOM 665 N N . PHE A 1 79 ? 13.024 -1.866 -15.984 1.00 88.00 79 PHE A N 1
ATOM 666 C CA . PHE A 1 79 ? 14.093 -2.552 -16.684 1.00 88.00 79 PHE A CA 1
ATOM 667 C C . PHE A 1 79 ? 14.945 -1.556 -17.459 1.00 88.00 79 PHE A C 1
ATOM 669 O O . PHE A 1 79 ? 14.444 -0.749 -18.243 1.00 88.00 79 PHE A O 1
ATOM 676 N N . LEU A 1 80 ? 16.252 -1.638 -17.257 1.00 86.00 80 LEU A N 1
ATOM 677 C CA . LEU A 1 80 ? 17.251 -0.927 -18.031 1.00 86.00 80 LEU A CA 1
ATOM 678 C C . LEU A 1 80 ? 17.800 -1.862 -19.111 1.00 86.00 80 LEU A C 1
ATOM 680 O O . LEU A 1 80 ? 18.390 -2.901 -18.810 1.00 86.00 80 LEU A O 1
ATOM 684 N N . SER A 1 81 ? 17.627 -1.476 -20.373 1.00 82.69 81 SER A N 1
ATOM 685 C CA . SER A 1 81 ? 18.203 -2.169 -21.527 1.00 82.69 81 SER A CA 1
ATOM 686 C C . SER A 1 81 ? 18.671 -1.138 -22.553 1.00 82.69 81 SER A C 1
ATOM 688 O O . SER A 1 81 ? 17.996 -0.132 -22.760 1.00 82.69 81 SER A O 1
ATOM 690 N N . GLU A 1 82 ? 19.852 -1.342 -23.144 1.00 80.25 82 GLU A N 1
ATOM 691 C CA . GLU A 1 82 ? 20.428 -0.444 -24.165 1.00 80.25 82 GLU A CA 1
ATOM 692 C C . GLU A 1 82 ? 20.412 1.051 -23.770 1.00 80.25 82 GLU A C 1
ATOM 694 O O . GLU A 1 82 ? 20.091 1.926 -24.570 1.00 80.25 82 GLU A O 1
ATOM 699 N N . GLN A 1 83 ? 20.735 1.354 -22.504 1.00 77.38 83 GLN A N 1
ATOM 700 C CA . GLN A 1 83 ? 20.742 2.715 -21.928 1.00 77.38 83 GLN A CA 1
ATOM 701 C C . GLN A 1 83 ? 19.362 3.402 -21.856 1.00 77.38 83 GLN A C 1
ATOM 703 O O . GLN A 1 83 ? 19.277 4.591 -21.549 1.00 77.38 83 GLN A O 1
ATOM 708 N N . GLN A 1 84 ? 18.271 2.669 -22.084 1.00 82.44 84 GLN A N 1
ATOM 709 C CA . GLN A 1 84 ? 16.903 3.173 -21.995 1.00 82.44 84 GLN A CA 1
ATOM 710 C C . GLN A 1 84 ? 16.114 2.419 -20.920 1.00 82.44 84 GLN A C 1
ATOM 712 O O . GLN A 1 84 ? 16.084 1.189 -20.887 1.00 82.44 84 GLN A O 1
ATOM 717 N N . TYR A 1 85 ? 15.430 3.166 -20.052 1.00 82.50 85 TYR A N 1
ATOM 718 C CA . TYR A 1 85 ? 14.477 2.591 -19.103 1.00 82.50 85 TYR A CA 1
ATOM 719 C C . TYR A 1 85 ? 13.157 2.260 -19.807 1.00 82.50 85 TYR A C 1
ATOM 721 O O . TYR A 1 85 ? 12.528 3.128 -20.429 1.00 82.50 85 TYR A O 1
ATOM 729 N N . ARG A 1 86 ? 12.737 1.000 -19.688 1.00 83.56 86 ARG A N 1
ATOM 730 C CA . ARG A 1 86 ? 11.490 0.442 -20.224 1.00 83.56 86 ARG A CA 1
ATOM 731 C C . ARG A 1 86 ? 10.744 -0.312 -19.126 1.00 83.56 86 ARG A C 1
ATOM 733 O O . ARG A 1 86 ? 11.334 -0.692 -18.116 1.00 83.56 86 ARG A O 1
ATOM 740 N N . GLN A 1 87 ? 9.442 -0.516 -19.333 1.00 84.94 87 GLN A N 1
ATOM 741 C CA . GLN A 1 87 ? 8.574 -1.267 -18.417 1.00 84.94 87 GLN A CA 1
ATOM 742 C C . GLN A 1 87 ? 8.670 -0.773 -16.964 1.00 84.94 87 GLN A C 1
ATOM 744 O O . GLN A 1 87 ? 8.769 -1.555 -16.020 1.00 84.94 87 GLN A O 1
ATOM 749 N N . GLY A 1 88 ? 8.681 0.547 -16.792 1.00 89.06 88 GLY A N 1
ATOM 750 C CA . GLY A 1 88 ? 8.667 1.150 -15.473 1.00 89.06 88 GLY A CA 1
ATOM 751 C C . GLY A 1 88 ? 7.349 0.865 -14.754 1.00 89.06 88 GLY A C 1
ATOM 752 O O . GLY A 1 88 ? 6.288 0.790 -15.378 1.00 89.06 88 GLY A O 1
ATOM 753 N N . LEU A 1 89 ? 7.414 0.750 -13.437 1.00 89.75 89 LEU A N 1
ATOM 754 C CA . LEU A 1 89 ? 6.282 0.636 -12.538 1.00 89.75 89 LEU A CA 1
ATOM 755 C C . LEU A 1 89 ? 6.469 1.645 -11.412 1.00 89.75 89 LEU A C 1
ATOM 757 O O . LEU A 1 89 ? 7.496 1.652 -10.742 1.00 89.75 89 LEU A O 1
ATOM 761 N N . PHE A 1 90 ? 5.461 2.475 -11.201 1.00 92.38 90 PHE A N 1
ATOM 762 C CA . PHE A 1 90 ? 5.290 3.230 -9.973 1.00 92.38 90 PHE A CA 1
ATOM 763 C C . PHE A 1 90 ? 4.117 2.639 -9.204 1.00 92.38 90 PHE A C 1
ATOM 765 O O . PHE A 1 90 ? 3.057 2.411 -9.792 1.00 92.38 90 PHE A O 1
ATOM 772 N N . HIS A 1 91 ? 4.277 2.443 -7.900 1.00 92.38 91 HIS A N 1
ATOM 773 C CA . HIS A 1 91 ? 3.178 2.060 -7.024 1.00 92.38 91 HIS A CA 1
ATOM 774 C C . HIS A 1 91 ? 3.165 2.873 -5.737 1.00 92.38 91 HIS A C 1
ATOM 776 O O . HIS A 1 91 ? 4.198 3.199 -5.157 1.00 92.38 91 HIS A O 1
ATOM 782 N N . LEU A 1 92 ? 1.958 3.167 -5.274 1.00 94.12 92 LEU A N 1
ATOM 783 C CA . LEU A 1 92 ? 1.656 3.820 -4.013 1.00 94.12 92 LEU A CA 1
ATOM 784 C C . LEU A 1 92 ? 0.565 3.006 -3.324 1.00 94.12 92 LEU A C 1
ATOM 786 O O . LEU A 1 92 ? -0.535 2.858 -3.849 1.00 94.12 92 LEU A O 1
ATOM 790 N N . LYS A 1 93 ? 0.854 2.516 -2.125 1.00 94.19 93 LYS A N 1
ATOM 791 C CA . LYS A 1 93 ? -0.114 1.860 -1.251 1.00 94.19 93 LYS A CA 1
ATOM 792 C C . LYS A 1 93 ? -0.204 2.621 0.054 1.00 94.19 93 LYS A C 1
ATOM 794 O O . LYS A 1 93 ? 0.817 2.885 0.680 1.00 94.19 93 LYS A O 1
ATOM 799 N N . SER A 1 94 ? -1.412 2.953 0.476 1.00 94.19 94 SER A N 1
ATOM 800 C CA . SER A 1 94 ? -1.670 3.613 1.748 1.00 94.19 94 SER A CA 1
ATOM 801 C C . SER A 1 94 ? -2.775 2.873 2.488 1.00 94.19 94 SER A C 1
ATOM 803 O O . SER A 1 94 ? -3.804 2.546 1.903 1.00 94.19 94 SER A O 1
ATOM 805 N N . SER A 1 95 ? -2.552 2.597 3.764 1.00 93.06 95 SER A N 1
ATOM 806 C CA . SER A 1 95 ? -3.471 1.893 4.647 1.00 93.06 95 SER A CA 1
ATOM 807 C C . SER A 1 95 ? -3.603 2.687 5.932 1.00 93.06 95 SER A C 1
ATOM 809 O O . SER A 1 95 ? -2.609 3.067 6.549 1.00 93.06 95 SER A O 1
ATOM 811 N N . TYR A 1 96 ? -4.833 2.921 6.354 1.00 93.31 96 TYR A N 1
ATOM 812 C CA . TYR A 1 96 ? -5.156 3.641 7.569 1.00 93.31 96 TYR A CA 1
ATOM 813 C C . TYR A 1 96 ? -6.214 2.879 8.343 1.00 93.31 96 TYR A C 1
ATOM 815 O O . TYR A 1 96 ? -7.177 2.381 7.758 1.00 93.31 96 TYR A O 1
ATOM 823 N N . PHE A 1 97 ? -6.062 2.841 9.662 1.00 92.56 97 PHE A N 1
ATOM 824 C CA . PHE A 1 97 ? -7.151 2.450 10.535 1.00 92.56 97 PHE A CA 1
ATOM 825 C C . PHE A 1 97 ? -7.251 3.367 11.744 1.00 92.56 97 PHE A C 1
ATOM 827 O O . PHE A 1 97 ? -6.241 3.826 12.282 1.00 92.56 97 PHE A O 1
ATOM 834 N N . THR A 1 98 ? -8.478 3.620 12.191 1.00 92.00 98 THR A N 1
ATOM 835 C CA . THR A 1 98 ? -8.717 4.472 13.358 1.00 92.00 98 THR A CA 1
ATOM 836 C C . THR A 1 98 ? -8.306 3.783 14.652 1.00 92.00 98 THR A C 1
ATOM 838 O O . THR A 1 98 ? -8.300 2.555 14.762 1.00 92.00 98 THR A O 1
ATOM 841 N N . ASN A 1 99 ? -8.085 4.574 15.701 1.00 88.94 99 ASN A N 1
ATOM 842 C CA . ASN A 1 99 ? -8.201 4.042 17.058 1.00 88.94 99 ASN A CA 1
ATOM 843 C C . ASN A 1 99 ? -9.556 3.339 17.258 1.00 88.94 99 ASN A C 1
ATOM 845 O O . ASN A 1 99 ? -10.517 3.576 16.520 1.00 88.94 99 ASN A O 1
ATOM 849 N N . LEU A 1 100 ? -9.632 2.470 18.265 1.00 87.38 100 LEU A N 1
ATOM 850 C CA . LEU A 1 100 ? -10.875 1.796 18.619 1.00 87.38 100 LEU A CA 1
ATOM 851 C C . LEU A 1 100 ? -11.870 2.825 19.180 1.00 87.38 100 LEU A C 1
ATOM 853 O O . LEU A 1 100 ? -11.663 3.359 20.269 1.00 87.38 100 LEU A O 1
ATOM 857 N N . LEU A 1 101 ? -12.918 3.132 18.418 1.00 88.12 101 LEU A N 1
ATOM 858 C CA . LEU A 1 101 ? -13.912 4.137 18.779 1.00 88.12 101 LEU A CA 1
ATOM 859 C C . LEU A 1 101 ? -15.026 3.481 19.605 1.00 88.12 101 LEU A C 1
ATOM 861 O O . LEU A 1 101 ? -15.637 2.523 19.128 1.00 88.12 101 LEU A O 1
ATOM 865 N N . PRO A 1 102 ? -15.331 3.969 20.817 1.00 87.12 102 PRO A N 1
ATOM 866 C CA . PRO A 1 102 ? -16.495 3.496 21.552 1.00 87.12 102 PRO A CA 1
ATOM 867 C C . PRO A 1 102 ? -17.776 4.018 20.882 1.00 87.12 102 PRO A C 1
ATOM 869 O O . PRO A 1 102 ? -17.933 5.221 20.677 1.00 87.12 102 PRO A O 1
ATOM 872 N N . PHE A 1 103 ? -18.702 3.118 20.552 1.00 85.56 103 PHE A N 1
ATOM 873 C CA . PHE A 1 103 ? -20.030 3.451 20.040 1.00 85.56 103 PHE A CA 1
ATOM 874 C C . PHE A 1 103 ? -21.092 2.689 20.840 1.00 85.56 103 PHE A C 1
ATOM 876 O O . PHE A 1 103 ? -21.439 1.545 20.541 1.00 85.56 103 PHE A O 1
ATOM 883 N N . ASN A 1 104 ? -21.606 3.332 21.892 1.00 86.44 104 ASN A N 1
ATOM 884 C CA . ASN A 1 104 ? -22.474 2.704 22.890 1.00 86.44 104 ASN A CA 1
ATOM 885 C C . ASN A 1 104 ? -21.786 1.467 23.515 1.00 86.44 104 ASN A C 1
ATOM 887 O O . ASN A 1 104 ? -20.669 1.588 24.009 1.00 86.44 104 ASN A O 1
ATOM 891 N N . ASN A 1 105 ? -22.403 0.281 23.468 1.00 85.38 105 ASN A N 1
ATOM 892 C CA . ASN A 1 105 ? -21.778 -0.959 23.946 1.00 85.38 105 ASN A CA 1
ATOM 893 C C . ASN A 1 105 ? -20.877 -1.634 22.891 1.00 85.38 105 ASN A C 1
ATOM 895 O O . ASN A 1 105 ? -20.283 -2.674 23.168 1.00 85.38 105 ASN A O 1
ATOM 899 N N . PHE A 1 106 ? -20.797 -1.084 21.679 1.00 85.69 106 PHE A N 1
ATOM 900 C CA . PHE A 1 106 ? -19.958 -1.597 20.602 1.00 85.69 106 PHE A CA 1
ATOM 901 C C . PHE A 1 106 ? -18.634 -0.847 20.558 1.00 85.69 106 PHE A C 1
ATOM 903 O O . PHE A 1 106 ? -18.530 0.309 20.972 1.00 85.69 106 PHE A O 1
ATOM 910 N N . HIS A 1 107 ? -17.630 -1.491 19.981 1.00 88.56 107 HIS A N 1
ATOM 911 C CA . HIS A 1 107 ? -16.415 -0.805 19.568 1.00 88.56 107 HIS A CA 1
ATOM 912 C C . HIS A 1 107 ? -16.339 -0.803 18.048 1.00 88.56 107 HIS A C 1
ATOM 914 O O . HIS A 1 107 ? -16.648 -1.803 17.415 1.00 88.56 107 HIS A O 1
ATOM 920 N N . VAL A 1 108 ? -15.950 0.310 17.441 1.00 90.00 108 VAL A N 1
ATOM 921 C CA . V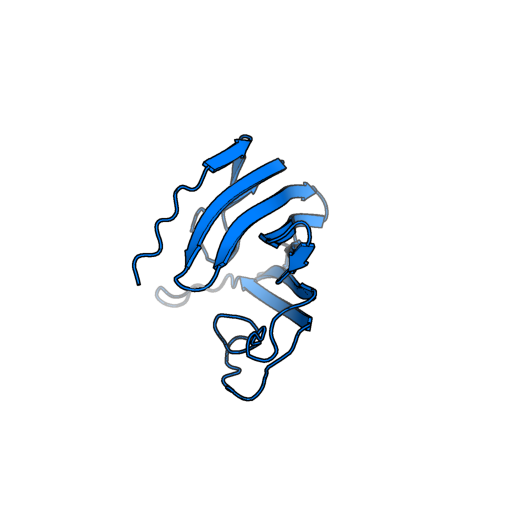AL A 1 108 ? -15.918 0.454 15.984 1.00 90.00 108 VAL A CA 1
ATOM 922 C C . VAL A 1 108 ? -14.517 0.834 15.539 1.00 90.00 108 VAL A C 1
ATOM 924 O O . VAL A 1 108 ? -13.852 1.663 16.164 1.00 90.00 108 VAL A O 1
ATOM 927 N N . ARG A 1 109 ? -14.068 0.241 14.436 1.00 90.25 109 ARG A N 1
ATOM 928 C CA . ARG A 1 109 ? -12.847 0.635 13.741 1.00 90.25 109 ARG A CA 1
ATOM 929 C C . ARG A 1 109 ? -13.155 0.869 12.270 1.00 90.25 109 ARG A C 1
ATOM 931 O O . ARG A 1 109 ? -13.884 0.101 11.648 1.00 90.25 109 ARG A O 1
ATOM 938 N N . GLN A 1 110 ? -12.610 1.953 11.738 1.00 92.44 110 GLN A N 1
ATOM 939 C CA . GLN A 1 110 ? -12.698 2.283 10.323 1.00 92.44 110 GLN A CA 1
ATOM 940 C C . GLN A 1 110 ? -11.366 1.975 9.659 1.00 92.44 110 GLN A C 1
ATOM 942 O O . GLN A 1 110 ? -10.319 2.309 10.216 1.00 92.44 110 GLN A O 1
ATOM 947 N N . PHE A 1 111 ? -11.422 1.386 8.473 1.00 92.69 111 PHE A N 1
ATOM 948 C CA . PHE A 1 111 ? -10.281 1.052 7.638 1.00 92.69 111 PHE A CA 1
ATOM 949 C C . PHE A 1 111 ? -10.405 1.753 6.294 1.00 92.69 111 PHE A C 1
ATOM 951 O O . PHE A 1 111 ? -11.465 1.753 5.667 1.00 92.69 111 PHE A O 1
ATOM 958 N N . ILE A 1 112 ? -9.298 2.333 5.846 1.00 93.62 112 ILE A N 1
ATOM 959 C CA . ILE A 1 112 ? -9.179 2.984 4.547 1.00 93.62 112 ILE A CA 1
ATOM 960 C C . ILE A 1 112 ? -7.929 2.433 3.880 1.00 93.62 112 ILE A C 1
ATOM 962 O O . ILE A 1 112 ? -6.837 2.536 4.433 1.00 93.62 112 ILE A O 1
ATOM 966 N N . ASN A 1 113 ? -8.081 1.868 2.688 1.00 92.56 113 ASN A N 1
ATOM 967 C CA . ASN A 1 113 ? -6.964 1.398 1.879 1.00 92.56 113 ASN A CA 1
ATOM 968 C C . ASN A 1 113 ? -7.013 2.051 0.501 1.00 92.56 113 ASN A C 1
ATOM 970 O O . ASN A 1 113 ? -8.076 2.143 -0.110 1.00 92.56 113 ASN A O 1
ATOM 974 N N . ILE A 1 114 ? -5.859 2.494 0.020 1.00 92.56 114 ILE A N 1
ATOM 975 C CA . ILE A 1 114 ? -5.660 3.090 -1.297 1.00 92.56 114 ILE A CA 1
ATOM 976 C C . ILE A 1 114 ? -4.498 2.353 -1.957 1.00 92.56 114 ILE A C 1
ATOM 978 O O . ILE A 1 114 ? -3.424 2.240 -1.369 1.00 92.56 114 ILE A O 1
ATOM 982 N N . ASP A 1 115 ? -4.703 1.867 -3.176 1.00 91.75 115 ASP A N 1
ATOM 983 C CA . ASP A 1 115 ? -3.686 1.206 -3.993 1.00 91.75 115 ASP A CA 1
ATOM 984 C C . ASP A 1 115 ? -3.673 1.856 -5.381 1.00 91.75 115 ASP A C 1
ATOM 986 O O . ASP A 1 115 ? -4.671 1.845 -6.104 1.00 91.75 115 ASP A O 1
ATOM 990 N N . TYR A 1 116 ? -2.549 2.466 -5.737 1.00 91.44 116 TYR A N 1
ATOM 991 C CA . TYR A 1 116 ? -2.361 3.197 -6.978 1.00 91.44 116 TYR A CA 1
ATOM 992 C C . TYR A 1 116 ? -1.125 2.693 -7.715 1.00 91.44 116 TYR A C 1
ATOM 994 O O . TYR A 1 116 ? -0.055 2.585 -7.125 1.00 91.44 116 TYR A O 1
ATOM 1002 N N . ASN A 1 117 ? -1.260 2.373 -9.002 1.00 90.06 117 ASN A N 1
ATOM 1003 C CA . ASN A 1 117 ? -0.181 1.833 -9.827 1.00 90.06 117 ASN A CA 1
ATOM 1004 C C . ASN A 1 117 ? -0.179 2.497 -11.199 1.00 90.06 117 ASN A C 1
ATOM 1006 O O . ASN A 1 117 ? -1.234 2.671 -11.809 1.00 90.06 117 ASN A O 1
ATOM 1010 N N . ILE A 1 118 ? 1.014 2.802 -11.698 1.00 90.25 118 ILE A N 1
ATOM 1011 C CA . ILE A 1 118 ? 1.244 3.354 -13.028 1.00 90.25 118 ILE A CA 1
ATOM 1012 C C . ILE A 1 118 ? 2.335 2.544 -13.720 1.00 90.25 118 ILE A C 1
ATOM 1014 O O . ILE A 1 118 ? 3.450 2.427 -13.219 1.00 90.25 118 ILE A O 1
ATOM 1018 N N . GLY A 1 119 ? 2.026 2.035 -14.905 1.00 87.38 119 GLY A N 1
ATOM 1019 C CA . GLY A 1 119 ? 2.977 1.478 -15.850 1.00 87.38 119 GLY A CA 1
ATOM 1020 C C . GLY A 1 119 ? 3.530 2.563 -16.772 1.00 87.38 119 GLY A C 1
ATOM 1021 O O . GLY A 1 119 ? 2.776 3.282 -17.423 1.00 87.38 119 GLY A O 1
ATOM 1022 N N . ILE A 1 120 ? 4.853 2.658 -16.865 1.00 84.50 120 ILE A N 1
ATOM 1023 C CA . ILE A 1 120 ? 5.577 3.642 -17.672 1.00 84.50 120 ILE A CA 1
ATOM 1024 C C . ILE A 1 120 ? 6.279 2.903 -18.813 1.00 84.50 120 ILE A C 1
ATOM 1026 O O . ILE A 1 120 ? 7.143 2.066 -18.567 1.00 84.50 120 ILE A O 1
ATOM 1030 N N . ARG A 1 121 ? 5.950 3.227 -20.072 1.00 81.12 121 ARG A N 1
ATOM 1031 C CA . ARG A 1 121 ? 6.592 2.635 -21.271 1.00 81.12 121 ARG A CA 1
ATOM 1032 C C . ARG A 1 121 ? 6.616 1.095 -21.238 1.00 81.12 121 ARG A C 1
ATOM 1034 O O . ARG A 1 121 ? 7.661 0.478 -21.458 1.00 81.12 121 ARG A O 1
ATOM 1041 N N . ARG A 1 122 ? 5.476 0.490 -20.895 1.00 77.56 122 ARG A N 1
ATOM 1042 C CA . ARG A 1 122 ? 5.270 -0.964 -20.956 1.00 77.56 122 ARG A CA 1
ATOM 1043 C C . ARG A 1 122 ? 5.001 -1.397 -22.400 1.00 77.56 122 ARG A C 1
ATOM 1045 O O . ARG A 1 122 ? 4.581 -0.573 -23.211 1.00 77.56 122 ARG A O 1
ATOM 1052 N N . PHE A 1 123 ? 5.277 -2.659 -22.717 1.00 73.62 123 PHE A N 1
ATOM 1053 C CA . PHE A 1 123 ? 4.893 -3.246 -24.004 1.00 73.62 123 PHE A CA 1
ATOM 1054 C C . PHE A 1 123 ? 3.362 -3.331 -24.120 1.00 73.62 123 PHE A C 1
ATOM 1056 O O . PHE A 1 123 ? 2.677 -3.347 -23.099 1.00 73.62 123 PHE A O 1
ATOM 1063 N N . GLU A 1 124 ? 2.820 -3.375 -25.340 1.00 61.16 124 GLU A N 1
ATOM 1064 C CA . GLU A 1 124 ? 1.359 -3.383 -25.559 1.00 61.16 124 GLU A CA 1
ATOM 1065 C C . GLU A 1 124 ? 0.663 -4.589 -24.906 1.00 61.16 124 GLU A C 1
ATOM 1067 O O . GLU A 1 124 ? -0.465 -4.475 -24.428 1.00 61.16 124 GLU A O 1
ATOM 1072 N N . ASP A 1 125 ? 1.381 -5.705 -24.778 1.00 61.22 125 ASP A N 1
ATOM 1073 C CA . ASP A 1 125 ? 0.891 -6.936 -24.153 1.00 61.22 125 ASP A CA 1
ATOM 1074 C C . ASP A 1 125 ? 1.034 -6.945 -22.620 1.00 61.22 125 ASP A C 1
ATOM 1076 O O . ASP A 1 125 ? 0.682 -7.921 -21.957 1.00 61.22 125 ASP A O 1
ATOM 1080 N N . GLU A 1 126 ? 1.544 -5.862 -22.027 1.00 62.88 126 GLU A N 1
ATOM 1081 C CA . GLU A 1 126 ? 1.726 -5.737 -20.587 1.00 62.88 126 GLU A CA 1
ATOM 1082 C C . GLU A 1 126 ? 0.723 -4.782 -19.950 1.00 62.88 126 GLU A C 1
ATOM 1084 O O . GLU A 1 126 ? 0.810 -3.557 -20.050 1.00 62.88 126 GLU A O 1
ATOM 1089 N N . TYR A 1 127 ? -0.188 -5.362 -19.181 1.00 64.56 127 TYR A N 1
ATOM 1090 C CA . TYR A 1 127 ? -1.276 -4.644 -18.537 1.00 64.56 127 TYR A CA 1
ATOM 1091 C C . TYR A 1 127 ? -1.277 -4.850 -17.026 1.00 64.56 127 TYR A C 1
ATOM 1093 O O . TYR A 1 127 ? -0.920 -5.901 -16.495 1.00 64.56 127 TYR A O 1
ATOM 1101 N N . ILE A 1 128 ? -1.720 -3.815 -16.322 1.00 64.38 128 ILE A N 1
ATOM 1102 C CA . ILE A 1 128 ? -2.092 -3.876 -14.915 1.00 64.38 128 ILE A CA 1
ATOM 1103 C C . ILE A 1 128 ? -3.579 -4.237 -14.882 1.00 64.38 128 ILE A C 1
ATOM 1105 O O . ILE A 1 128 ? -4.407 -3.510 -15.431 1.00 64.38 128 ILE A O 1
ATOM 1109 N N . ASN A 1 129 ? -3.909 -5.375 -14.270 1.00 60.16 129 ASN A N 1
ATOM 1110 C CA . ASN A 1 129 ? -5.292 -5.820 -14.089 1.00 60.16 129 ASN A CA 1
ATOM 1111 C C . ASN A 1 129 ? -5.829 -5.362 -12.717 1.00 60.16 129 ASN A C 1
ATOM 1113 O O . ASN A 1 129 ? -5.070 -5.203 -11.756 1.00 60.16 129 ASN A O 1
ATOM 1117 N N . ILE A 1 130 ? -7.140 -5.143 -12.633 1.00 59.09 130 ILE A N 1
ATOM 1118 C CA . ILE A 1 130 ? -7.899 -4.768 -11.425 1.00 59.09 130 ILE A CA 1
ATOM 1119 C C . ILE A 1 130 ? -8.663 -5.982 -10.842 1.00 59.09 130 ILE A C 1
ATOM 1121 O O . ILE A 1 130 ? -9.371 -5.870 -9.843 1.00 59.09 130 ILE A O 1
ATOM 1125 N N . SER A 1 131 ? -8.525 -7.166 -11.441 1.00 56.59 131 SER A N 1
ATOM 1126 C CA . SER A 1 131 ? -9.235 -8.381 -11.034 1.00 56.59 131 SER A CA 1
ATOM 1127 C C . SER A 1 131 ? -8.858 -8.864 -9.628 1.00 56.59 131 SER A C 1
ATOM 1129 O O . SER A 1 131 ? -7.680 -9.092 -9.369 1.00 56.59 131 SER A O 1
ATOM 1131 N N . ASN A 1 132 ? -9.861 -9.100 -8.781 1.00 57.94 132 ASN A N 1
ATOM 1132 C CA . ASN A 1 132 ? -9.857 -9.808 -7.494 1.00 57.94 132 ASN A CA 1
ATOM 1133 C C . ASN A 1 132 ? -8.551 -9.699 -6.679 1.00 57.94 132 ASN A C 1
ATOM 1135 O O . ASN A 1 132 ? -8.421 -8.788 -5.868 1.00 57.94 132 ASN A O 1
ATOM 1139 N N . GLU A 1 133 ? -7.574 -10.584 -6.912 1.00 56.97 133 GLU A N 1
ATOM 1140 C CA . GLU A 1 133 ? -6.277 -10.622 -6.208 1.00 56.97 133 GLU A CA 1
ATOM 1141 C C . GLU A 1 133 ? -5.413 -9.366 -6.418 1.00 56.97 133 GLU A C 1
ATOM 1143 O O . GLU A 1 133 ? -4.581 -9.024 -5.582 1.00 56.97 133 GLU A O 1
ATOM 1148 N N . ASN A 1 134 ? -5.639 -8.654 -7.520 1.00 54.62 134 ASN A N 1
ATOM 1149 C CA . ASN A 1 134 ? -4.893 -7.472 -7.933 1.00 54.62 134 ASN A CA 1
ATOM 1150 C C . ASN A 1 134 ? -5.669 -6.160 -7.732 1.00 54.62 134 ASN A C 1
ATOM 1152 O O . ASN A 1 134 ? -5.134 -5.096 -8.027 1.00 54.62 134 ASN A O 1
ATOM 1156 N N . GLY A 1 135 ? -6.917 -6.186 -7.262 1.00 62.06 135 GLY A N 1
ATOM 1157 C CA . GLY A 1 135 ? -7.727 -4.972 -7.154 1.00 62.06 135 GLY A CA 1
ATOM 1158 C C . GLY A 1 135 ? -8.911 -5.121 -6.214 1.00 62.06 135 GLY A C 1
ATOM 1159 O O . GLY A 1 135 ? -8.739 -5.191 -5.000 1.00 62.06 135 GLY A O 1
ATOM 1160 N N . ILE A 1 136 ? -10.127 -5.094 -6.757 1.00 65.31 136 ILE A N 1
ATOM 1161 C CA . ILE A 1 136 ? -11.349 -5.085 -5.945 1.00 65.31 136 ILE A CA 1
ATOM 1162 C C . ILE A 1 136 ? -11.808 -6.524 -5.706 1.00 65.31 136 ILE A C 1
ATOM 1164 O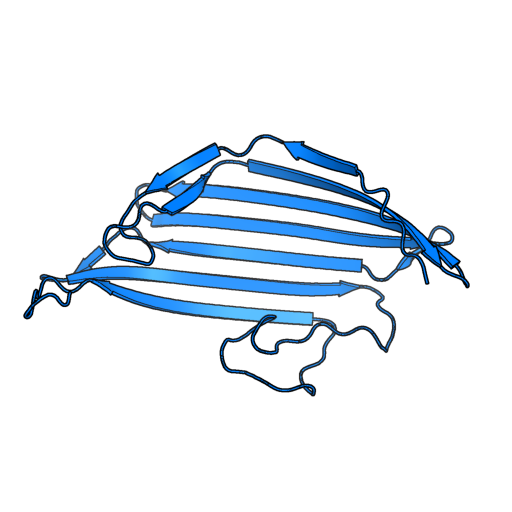 O . ILE A 1 136 ? -12.082 -7.263 -6.655 1.00 65.31 136 ILE A O 1
ATOM 1168 N N . ARG A 1 137 ? -11.941 -6.914 -4.432 1.00 65.19 137 ARG A N 1
ATOM 1169 C CA . ARG A 1 137 ? -12.461 -8.233 -4.043 1.00 65.19 137 ARG A CA 1
ATOM 1170 C C . ARG A 1 137 ? -13.836 -8.465 -4.682 1.00 65.19 137 ARG A C 1
ATOM 1172 O O . ARG A 1 137 ? -14.733 -7.641 -4.540 1.00 65.19 137 ARG A O 1
ATOM 1179 N N . GLY A 1 138 ? -13.997 -9.594 -5.368 1.00 59.62 138 GLY A N 1
ATOM 1180 C CA . GLY A 1 138 ? -15.242 -9.962 -6.056 1.00 59.62 138 GLY A CA 1
ATOM 1181 C C . GLY A 1 138 ? -15.378 -9.432 -7.489 1.00 59.62 138 GLY A C 1
ATOM 1182 O O . GLY A 1 138 ? -16.287 -9.853 -8.200 1.00 59.62 138 GLY A O 1
ATOM 1183 N N . LEU A 1 139 ? -14.462 -8.577 -7.957 1.00 63.09 139 LEU A N 1
ATOM 1184 C CA . LEU A 1 139 ? -14.409 -8.152 -9.355 1.00 63.09 139 LEU A CA 1
ATOM 1185 C C . LEU A 1 139 ? -13.548 -9.137 -10.154 1.00 63.09 139 LEU A C 1
ATOM 1187 O O . LEU A 1 139 ? -12.325 -9.126 -10.042 1.00 63.09 139 LEU A O 1
ATOM 1191 N N . SER A 1 140 ? -14.167 -9.995 -10.964 1.00 61.94 140 SER A N 1
ATOM 1192 C CA . SER A 1 140 ? -13.453 -10.905 -11.870 1.00 61.94 140 SER A CA 1
ATOM 1193 C C . SER A 1 140 ? -13.788 -10.554 -13.314 1.00 61.94 140 SER A C 1
ATOM 1195 O O . SER A 1 140 ? -14.910 -10.735 -13.774 1.00 61.94 140 SER A O 1
ATOM 1197 N N . SER A 1 141 ? -12.823 -9.967 -14.017 1.00 64.94 141 SER A N 1
ATOM 1198 C CA . SER A 1 141 ? -12.931 -9.740 -15.453 1.00 64.94 141 SER A CA 1
ATOM 1199 C C . SER A 1 141 ? -11.546 -9.612 -16.068 1.00 64.94 141 SER A C 1
ATOM 1201 O O . SER A 1 141 ? -10.742 -8.782 -15.641 1.00 64.94 141 SER A O 1
ATOM 1203 N N . ASP A 1 142 ? -11.304 -10.393 -17.115 1.00 62.91 142 ASP A N 1
ATOM 1204 C CA . ASP A 1 142 ? -10.068 -10.345 -17.897 1.00 62.91 142 ASP A CA 1
ATOM 1205 C C . ASP A 1 142 ? -10.033 -9.153 -18.865 1.00 62.91 142 ASP A C 1
ATOM 1207 O O . ASP A 1 142 ? -8.996 -8.874 -19.463 1.00 62.91 142 ASP A O 1
ATOM 1211 N N . SER A 1 143 ? -11.142 -8.417 -19.016 1.00 64.25 143 SER A N 1
ATOM 1212 C CA . SER A 1 143 ? -11.207 -7.218 -19.862 1.00 64.25 143 SER A CA 1
ATOM 1213 C C . SER A 1 143 ? -10.741 -5.938 -19.161 1.00 64.25 143 SER A C 1
ATOM 1215 O O . SER A 1 143 ? -10.529 -4.924 -19.823 1.00 64.25 143 SER A O 1
ATOM 1217 N N . LEU A 1 144 ? -10.545 -5.961 -17.837 1.00 67.00 144 LEU A N 1
ATOM 1218 C CA . LEU A 1 144 ? -10.157 -4.789 -17.042 1.00 67.00 144 LEU A CA 1
ATOM 1219 C C . LEU A 1 144 ? -8.640 -4.579 -17.049 1.00 67.00 144 LEU A C 1
ATOM 1221 O O . LEU A 1 144 ? -7.958 -4.704 -16.032 1.00 67.00 144 LEU A O 1
ATOM 1225 N N . LYS A 1 145 ? -8.118 -4.266 -18.233 1.00 75.69 145 LYS A N 1
ATOM 1226 C CA . LYS A 1 145 ? -6.695 -4.047 -18.495 1.00 75.69 145 LYS A CA 1
ATOM 1227 C C . LYS A 1 145 ? -6.410 -2.558 -18.655 1.00 75.69 145 LYS A C 1
ATOM 1229 O O . LYS A 1 145 ? -7.131 -1.855 -19.357 1.00 75.69 145 LYS A O 1
ATOM 1234 N N . GLY A 1 146 ? -5.333 -2.080 -18.041 1.00 79.06 146 GLY A N 1
ATOM 1235 C CA . GLY A 1 146 ? -4.883 -0.705 -18.217 1.00 79.06 146 GLY A CA 1
ATOM 1236 C C . GLY A 1 146 ? -3.416 -0.510 -17.867 1.00 79.06 146 GLY A C 1
ATOM 1237 O O . GLY A 1 146 ? -2.756 -1.391 -17.320 1.00 79.06 146 GLY A O 1
ATOM 1238 N N . THR A 1 147 ? -2.898 0.675 -18.172 1.00 83.00 147 THR A N 1
ATOM 1239 C CA . THR A 1 147 ? -1.561 1.112 -17.743 1.00 83.00 147 THR A CA 1
ATOM 1240 C C . THR A 1 147 ? -1.598 1.839 -16.403 1.00 83.00 147 THR A C 1
ATOM 1242 O O . THR A 1 147 ? -0.557 2.042 -15.797 1.00 83.00 147 THR A O 1
ATOM 1245 N N . HIS A 1 148 ? -2.783 2.218 -15.924 1.00 87.62 148 HIS A N 1
ATOM 1246 C CA . HIS A 1 148 ? -2.987 2.910 -14.657 1.00 87.62 148 HIS A CA 1
ATOM 1247 C C . HIS A 1 148 ? -4.091 2.200 -13.878 1.00 87.62 148 HIS A C 1
ATOM 1249 O O . HIS A 1 148 ? -5.110 1.814 -14.452 1.00 87.62 148 HIS A O 1
ATOM 1255 N N . ARG A 1 149 ? -3.904 2.048 -12.569 1.00 87.75 149 ARG A N 1
ATOM 1256 C CA . ARG A 1 149 ? -4.895 1.464 -11.665 1.00 87.75 149 ARG A CA 1
ATOM 1257 C C . ARG A 1 149 ? -4.969 2.287 -10.397 1.00 87.75 149 ARG A C 1
ATOM 1259 O O . ARG A 1 149 ? -3.948 2.483 -9.753 1.00 87.75 149 ARG A O 1
ATOM 1266 N N . LEU A 1 150 ? -6.177 2.680 -10.011 1.00 89.25 150 LEU A N 1
ATOM 1267 C CA . LEU A 1 150 ? -6.485 3.222 -8.693 1.00 89.25 150 LEU A CA 1
ATOM 1268 C C . LEU A 1 150 ? -7.578 2.363 -8.061 1.00 89.25 150 LEU A C 1
ATOM 1270 O O . LEU A 1 150 ? -8.601 2.087 -8.685 1.00 89.25 150 LEU A O 1
ATOM 1274 N N . THR A 1 151 ? -7.370 1.943 -6.823 1.00 89.00 151 THR A N 1
ATOM 1275 C CA . THR A 1 151 ? -8.350 1.201 -6.036 1.00 89.00 151 THR A CA 1
ATOM 1276 C C . THR A 1 151 ? -8.429 1.807 -4.647 1.00 89.00 151 THR A C 1
ATOM 1278 O O . THR A 1 151 ? -7.410 2.119 -4.038 1.00 89.00 151 THR A O 1
ATOM 1281 N N . MET A 1 152 ? -9.653 1.981 -4.157 1.00 90.19 152 MET A N 1
ATOM 1282 C CA . MET A 1 152 ? -9.936 2.469 -2.814 1.00 90.19 152 MET A CA 1
ATOM 1283 C C . MET A 1 152 ? -10.879 1.488 -2.126 1.00 90.19 152 MET A C 1
ATOM 1285 O O . MET A 1 152 ? -11.829 1.004 -2.736 1.00 90.19 152 MET A O 1
ATOM 1289 N N . SER A 1 153 ? -10.610 1.172 -0.866 1.00 90.19 153 SER A N 1
ATOM 1290 C CA . SER A 1 153 ? -11.450 0.308 -0.039 1.00 90.19 153 SER A CA 1
ATOM 1291 C C . SER A 1 153 ? -11.746 0.999 1.283 1.00 90.19 153 SER A C 1
ATOM 1293 O O . SER A 1 153 ? -10.840 1.533 1.924 1.00 90.19 153 SER A O 1
ATOM 1295 N N . LEU A 1 154 ? -13.018 0.983 1.668 1.00 92.12 154 LEU A N 1
ATOM 1296 C CA . LEU A 1 154 ? -13.527 1.515 2.924 1.00 92.12 154 LEU A CA 1
ATOM 1297 C C . LEU A 1 154 ? -14.226 0.374 3.653 1.00 92.12 154 LEU A C 1
ATOM 1299 O O . LEU A 1 154 ? -15.134 -0.240 3.095 1.00 92.12 154 LEU A O 1
ATOM 1303 N N . GLU A 1 155 ? -13.800 0.084 4.874 1.00 90.38 155 GLU A N 1
ATOM 1304 C CA . GLU A 1 155 ? -14.356 -1.008 5.669 1.00 90.38 155 GLU A CA 1
ATOM 1305 C C . GLU A 1 155 ? -14.613 -0.539 7.101 1.00 90.38 155 GLU A C 1
ATOM 1307 O O . GLU A 1 155 ? -13.755 0.068 7.742 1.00 90.38 155 GLU A O 1
ATOM 1312 N N . THR A 1 156 ? -15.814 -0.818 7.604 1.00 90.50 156 THR A N 1
ATOM 1313 C CA . THR A 1 156 ? -16.204 -0.554 8.989 1.00 90.50 156 THR A CA 1
ATOM 1314 C C . THR A 1 156 ? -16.340 -1.880 9.718 1.00 90.50 156 THR A C 1
ATOM 1316 O O . THR A 1 156 ? -17.197 -2.689 9.369 1.00 90.50 156 THR A O 1
ATOM 1319 N N . VAL A 1 157 ? -15.549 -2.077 10.770 1.00 89.06 157 VAL A N 1
ATOM 1320 C CA . VAL A 1 157 ? -15.645 -3.251 11.643 1.00 89.06 157 VAL A CA 1
ATOM 1321 C C . VAL A 1 157 ? -16.280 -2.830 12.960 1.00 89.06 157 VAL A C 1
ATOM 1323 O O . VAL A 1 157 ? -15.767 -1.945 13.647 1.00 89.06 157 VAL A O 1
ATOM 1326 N N . ALA A 1 158 ? -17.403 -3.459 13.307 1.00 87.69 158 ALA A N 1
ATOM 1327 C CA . ALA A 1 158 ? -18.103 -3.249 14.568 1.00 87.69 158 ALA A CA 1
ATOM 1328 C C . ALA A 1 158 ? -17.980 -4.495 15.454 1.00 87.69 158 ALA A C 1
ATOM 1330 O O . ALA A 1 158 ? -18.453 -5.579 15.128 1.00 87.69 158 ALA A O 1
ATOM 1331 N N . PHE A 1 159 ? -17.349 -4.311 16.601 1.00 83.62 159 PHE A N 1
ATOM 1332 C CA . PHE A 1 159 ? -17.111 -5.304 17.630 1.00 83.62 159 PHE A CA 1
ATOM 1333 C C . PHE A 1 159 ? -18.303 -5.323 18.594 1.00 83.62 159 PHE A C 1
ATOM 1335 O O . PHE A 1 159 ? -18.529 -4.365 19.342 1.00 83.62 159 PHE A O 1
ATOM 1342 N N . SER A 1 160 ? -19.086 -6.407 18.541 1.00 81.81 160 SER A N 1
ATOM 1343 C CA . SER A 1 160 ? -20.277 -6.599 19.372 1.00 81.81 160 SER A CA 1
ATOM 1344 C C . SER A 1 160 ? -19.914 -7.043 20.798 1.00 81.81 160 SER A C 1
ATOM 1346 O O . SER A 1 160 ? -19.061 -7.915 20.965 1.00 81.81 160 SER A O 1
ATOM 1348 N N . PRO A 1 161 ? -20.550 -6.489 21.843 1.00 74.38 161 PRO A N 1
ATOM 1349 C CA . PRO A 1 161 ? -20.375 -6.955 23.221 1.00 74.38 161 PRO A CA 1
ATOM 1350 C C . PRO A 1 161 ? -21.175 -8.235 23.512 1.00 74.38 161 PRO A C 1
ATOM 1352 O O . PRO A 1 161 ? -21.068 -8.792 24.605 1.00 74.38 161 PRO A O 1
ATOM 1355 N N . PHE A 1 162 ? -22.037 -8.663 22.585 1.00 75.19 162 PHE A N 1
ATOM 1356 C CA . PHE A 1 162 ? -23.007 -9.720 22.817 1.00 75.19 162 PHE A CA 1
ATOM 1357 C C . PHE A 1 162 ? -22.340 -11.081 22.661 1.00 75.19 162 PHE A C 1
ATOM 1359 O O . PHE A 1 162 ? -21.764 -11.399 21.629 1.00 75.19 162 PHE A O 1
ATOM 1366 N N . TYR A 1 163 ? -22.433 -11.892 23.709 1.00 67.12 163 TYR A N 1
ATOM 1367 C CA . TYR A 1 163 ? -21.933 -13.257 23.710 1.00 67.12 163 TYR A CA 1
ATOM 1368 C C . TYR A 1 163 ? -23.119 -14.210 23.666 1.00 67.12 163 TYR A C 1
ATOM 1370 O O . TYR A 1 163 ? -23.839 -14.346 24.657 1.00 67.12 163 TYR A O 1
ATOM 1378 N N . VAL A 1 164 ? -23.339 -14.857 22.523 1.00 69.38 164 VAL A N 1
ATOM 1379 C CA . VAL A 1 164 ? -24.451 -15.797 22.347 1.00 69.38 164 VAL A CA 1
ATOM 1380 C C . VAL A 1 164 ? -23.881 -17.185 22.090 1.00 69.38 164 VAL A C 1
ATOM 1382 O O . VAL A 1 164 ? -23.335 -17.451 21.025 1.00 69.38 164 VAL A O 1
ATOM 1385 N N . TYR A 1 165 ? -23.999 -18.072 23.085 1.00 67.06 165 TYR A N 1
ATOM 1386 C CA . TYR A 1 165 ? -23.671 -19.505 22.983 1.00 67.06 165 TYR A CA 1
ATOM 1387 C C . TYR A 1 165 ? -22.315 -19.827 22.321 1.00 67.06 165 TYR A C 1
ATOM 1389 O O . TYR A 1 165 ? -22.207 -20.768 21.540 1.00 67.06 165 TYR A O 1
ATOM 1397 N N . GLY A 1 166 ? -21.266 -19.058 22.630 1.00 62.62 166 GLY A N 1
ATOM 1398 C CA . GLY A 1 166 ? -19.924 -19.284 22.077 1.00 62.62 166 GLY A CA 1
ATOM 1399 C C . GLY A 1 166 ? -19.550 -18.393 20.893 1.00 62.62 166 GLY A C 1
ATOM 1400 O O . GLY A 1 166 ? -18.364 -18.289 20.587 1.00 62.62 166 GLY A O 1
ATOM 1401 N N . PHE A 1 167 ? -20.516 -17.702 20.286 1.00 61.97 167 PHE A N 1
ATOM 1402 C CA . PHE A 1 167 ? -20.291 -16.737 19.212 1.00 61.97 167 PHE A CA 1
ATOM 1403 C C . PHE A 1 167 ? -20.221 -15.308 19.771 1.00 61.97 167 PHE A C 1
ATOM 1405 O O . PHE A 1 167 ? -20.975 -14.946 20.682 1.00 61.97 167 PHE A O 1
ATOM 1412 N N . ARG A 1 168 ? -19.277 -14.524 19.239 1.00 59.09 168 ARG A N 1
ATOM 1413 C CA . ARG A 1 168 ? -19.059 -13.094 19.514 1.00 59.09 168 ARG A CA 1
ATOM 1414 C C . ARG A 1 168 ? -19.205 -12.284 18.238 1.00 59.09 168 ARG A C 1
ATOM 1416 O O . ARG A 1 168 ? -18.753 -12.815 17.202 1.00 59.09 168 ARG A O 1
#

Sequence (168 aa):
MITVWDGLIFLFPRQYYKSNLIYNYGTIEDIPYGFLLEFTGGYENNEFYNRYYTGVEFSHGNFYKNLGYFHTKIGFAGFLSEQQYRQGLFHLKSSYFTNLLPFNNFHVRQFINIDYNIGIRRFEDEYINISNENGIRGLSSDSLKGTHRLTMSLETVAFSPFYVYGFR

Secondary structure (DSSP, 8-state):
-------EEEEPPPEEEEEESSSSTT-EEEEEEEEEEEEEEEEEE-SS-EEEEEEEEEEEEEEETTTEEEEEEEEEEEEEETTEEEEEEEEEEEEEEE--EEETTEEEEEEEEEEEEEEES--TT--EE-BGGGSBTT---TT-EESEEEEEEEEEEEE----BTTB-

Radius of gyration: 20.43 Å; chains: 1; bounding box: 45×31×52 Å